Protein AF-A0A7S7AKH4-F1 (afdb_monomer)

Radius of gyration: 38.93 Å; Cα contacts (8 Å, |Δi|>4): 41; chains: 1; bounding box: 82×36×118 Å

Solvent-accessible surface area (backbone atoms only — not comparable to full-atom values): 8265 Å² total; per-residue (Å²): 131,70,67,65,58,52,52,53,50,52,53,52,52,53,53,53,50,49,50,49,51,53,51,52,50,51,51,51,51,52,52,51,51,54,50,50,58,50,49,54,54,49,51,53,49,53,51,53,51,50,52,51,50,50,52,51,51,52,49,51,54,42,53,51,52,28,53,52,32,51,55,50,49,54,53,42,62,62,37,69,79,67,56,92,47,73,63,65,50,51,53,52,51,51,54,39,50,51,41,46,51,52,38,34,72,74,44,57,71,74,55,20,52,53,46,52,52,51,53,50,52,50,52,52,52,51,51,52,52,51,64,70,40,49,67,56,55,53,52,52,51,56,50,51,58,50,52,53,54,61,73,76,105

Foldseek 3Di:
DPPVVVVVVVVVVVVVVVVVVVVVVVVVVVVVVVVVVVVVVVVVVVVVVVVVVVLVVVLVVLVVLLVVLVVVLVVLLVCLVPPPDPVVSVVSLVVSLVSLVVNLVSDDPVVVVVSVVVSVVSVVSSVVSCVVCVVVVVVVVVVVVVVVVVVVD

Nearest PDB structures (foldseek):
  8gjg-assembly1_A  TM=3.680E-01  e=7.198E+00  synthetic construct
  3na7-assembly1_A  TM=3.381E-01  e=8.650E+00  Helicobacter pylori NCTC 11638

Structure (mmCIF, N/CA/C/O backbone):
data_AF-A0A7S7AKH4-F1
#
_entry.id   AF-A0A7S7AKH4-F1
#
loop_
_atom_site.group_PDB
_atom_site.id
_atom_site.type_symbol
_atom_site.label_atom_id
_atom_site.label_alt_id
_atom_site.label_comp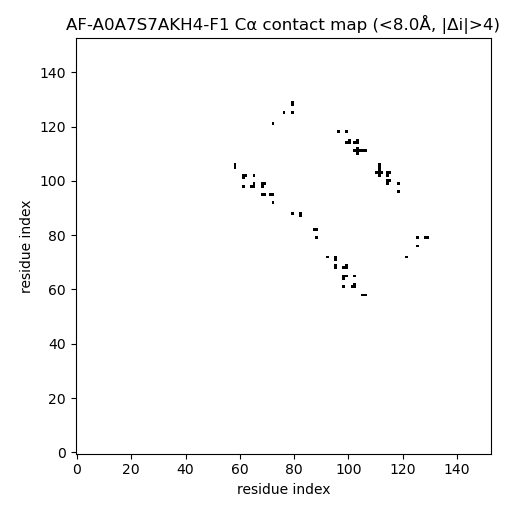_id
_atom_site.label_asym_id
_atom_site.label_entity_id
_atom_site.label_seq_id
_atom_site.pdbx_PDB_ins_code
_atom_site.Cartn_x
_atom_site.Cartn_y
_atom_site.Cartn_z
_atom_site.occupancy
_atom_site.B_iso_or_equiv
_atom_site.auth_seq_id
_atom_site.auth_comp_id
_atom_site.auth_asym_id
_atom_site.auth_atom_id
_atom_site.pdbx_PDB_model_num
ATOM 1 N N . MET A 1 1 ? 49.632 14.170 -77.918 1.00 50.56 1 MET A N 1
ATOM 2 C CA . MET A 1 1 ? 49.047 13.003 -77.216 1.00 50.56 1 MET A CA 1
ATOM 3 C C . MET A 1 1 ? 48.681 13.272 -75.746 1.00 50.56 1 MET A C 1
ATOM 5 O O . MET A 1 1 ? 48.290 12.334 -75.072 1.00 50.56 1 MET A O 1
ATOM 9 N N . ASN A 1 2 ? 48.688 14.525 -75.258 1.00 58.47 2 ASN A N 1
ATOM 10 C CA . ASN A 1 2 ? 48.442 14.825 -73.833 1.00 58.47 2 ASN A CA 1
ATOM 11 C C . ASN A 1 2 ? 46.993 15.234 -73.503 1.00 58.47 2 ASN A C 1
ATOM 13 O O . ASN A 1 2 ? 46.663 15.368 -72.338 1.00 58.47 2 ASN A O 1
ATOM 17 N N . GLY A 1 3 ? 46.117 15.463 -74.489 1.00 57.22 3 GLY A N 1
ATOM 18 C CA . GLY A 1 3 ? 44.727 15.882 -74.227 1.00 57.22 3 GLY A CA 1
ATOM 19 C C . GLY A 1 3 ? 43.790 14.729 -73.847 1.00 57.22 3 GLY A C 1
ATOM 20 O O . GLY A 1 3 ? 42.920 14.885 -72.995 1.00 57.22 3 GLY A O 1
ATOM 21 N N . ILE A 1 4 ? 43.999 13.549 -74.440 1.00 61.25 4 ILE A N 1
ATOM 22 C CA . ILE A 1 4 ? 43.140 12.369 -74.238 1.00 61.25 4 ILE A CA 1
ATOM 23 C C . ILE A 1 4 ? 43.405 11.724 -72.866 1.00 61.25 4 ILE A C 1
ATOM 25 O O . ILE A 1 4 ? 42.465 11.310 -72.190 1.00 61.25 4 ILE A O 1
ATOM 29 N N . SER A 1 5 ? 44.662 11.705 -72.407 1.00 60.97 5 SER A N 1
ATOM 30 C CA . SER A 1 5 ? 45.042 11.184 -71.085 1.00 60.97 5 SER A CA 1
ATOM 31 C C . SER A 1 5 ? 44.472 12.020 -69.937 1.00 60.97 5 SER A C 1
ATOM 33 O O . SER A 1 5 ? 43.974 11.464 -68.961 1.00 60.97 5 SER A O 1
ATOM 35 N N . THR A 1 6 ? 44.485 13.349 -70.067 1.00 64.38 6 THR A N 1
ATOM 36 C CA . THR A 1 6 ? 43.976 14.269 -69.038 1.00 64.38 6 THR A CA 1
ATOM 37 C C . THR A 1 6 ? 42.450 14.252 -68.978 1.00 64.38 6 THR A C 1
ATOM 39 O O . THR A 1 6 ? 41.884 14.297 -67.892 1.00 64.38 6 THR A O 1
ATOM 42 N N . PHE A 1 7 ? 41.769 14.100 -70.121 1.00 65.06 7 PHE A N 1
ATOM 43 C CA . PHE A 1 7 ? 40.313 13.931 -70.173 1.00 65.06 7 PHE A CA 1
ATOM 44 C C . PHE A 1 7 ? 39.856 12.613 -69.524 1.00 65.06 7 PHE A C 1
ATOM 46 O O . PHE A 1 7 ? 38.902 12.605 -68.749 1.00 65.06 7 PHE A O 1
ATOM 53 N N . LEU A 1 8 ? 40.554 11.501 -69.775 1.00 66.00 8 LEU A N 1
ATOM 54 C CA . LEU A 1 8 ? 40.264 10.219 -69.118 1.00 66.00 8 LEU A CA 1
ATOM 55 C C . LEU A 1 8 ? 40.526 10.272 -67.603 1.00 66.00 8 LEU A C 1
ATOM 57 O O . LEU A 1 8 ? 39.703 9.783 -66.829 1.00 66.00 8 LEU A O 1
ATOM 61 N N . GLN A 1 9 ? 41.611 10.923 -67.165 1.00 70.31 9 GLN A N 1
ATOM 62 C CA . GLN A 1 9 ? 41.894 11.119 -65.737 1.00 70.31 9 GLN A CA 1
ATOM 63 C C . GLN A 1 9 ? 40.834 11.987 -65.044 1.00 70.31 9 GLN A C 1
ATOM 65 O O . GLN A 1 9 ? 40.357 11.604 -63.975 1.00 70.31 9 GLN A O 1
ATOM 70 N N . LEU A 1 10 ? 40.403 13.093 -65.664 1.00 71.50 10 LEU A N 1
ATOM 71 C CA . LEU A 1 10 ? 39.380 13.985 -65.103 1.00 71.50 10 LEU A CA 1
ATOM 72 C C . LEU A 1 10 ? 38.033 13.267 -64.914 1.00 71.50 10 LEU A C 1
ATOM 74 O O . LEU A 1 10 ? 37.406 13.382 -63.863 1.00 71.50 10 LEU A O 1
ATOM 78 N N . ASN A 1 11 ? 37.616 12.470 -65.904 1.00 76.25 11 ASN A N 1
ATOM 79 C CA . ASN A 1 11 ? 36.386 11.680 -65.819 1.00 76.25 11 ASN A CA 1
ATOM 80 C C . ASN A 1 11 ? 36.488 10.571 -64.763 1.00 76.25 11 ASN A C 1
ATOM 82 O O . ASN A 1 11 ? 35.540 10.350 -64.014 1.00 76.25 11 ASN A O 1
ATOM 86 N N . SER A 1 12 ? 37.645 9.910 -64.645 1.00 76.44 12 SER A N 1
ATOM 87 C CA . SER A 1 12 ? 37.849 8.878 -63.622 1.00 76.44 12 SER A CA 1
ATOM 88 C C . SER A 1 12 ? 37.804 9.443 -62.196 1.00 76.44 12 SER A C 1
ATOM 90 O O . SER A 1 12 ? 37.175 8.838 -61.333 1.00 76.44 12 SER A O 1
ATOM 92 N N . ALA A 1 13 ? 38.379 10.630 -61.962 1.00 80.06 13 ALA A N 1
ATOM 93 C CA . ALA A 1 13 ? 38.347 11.320 -60.671 1.00 80.06 13 ALA A CA 1
ATOM 94 C C . ALA A 1 13 ? 36.937 11.805 -60.286 1.00 80.06 13 ALA A C 1
ATOM 96 O O . ALA A 1 13 ? 36.553 11.744 -59.120 1.00 80.06 13 ALA A O 1
ATOM 97 N N . LEU A 1 14 ? 36.142 12.259 -61.262 1.00 79.25 14 LEU A N 1
ATOM 98 C CA . LEU A 1 14 ? 34.744 12.637 -61.032 1.00 79.25 14 LEU A CA 1
ATOM 99 C C . LEU A 1 14 ? 33.884 11.426 -60.660 1.00 79.25 14 LEU A C 1
ATOM 101 O O . LEU A 1 14 ? 33.087 11.502 -59.727 1.00 79.25 14 LEU A O 1
ATOM 105 N N . ILE A 1 15 ? 34.069 10.297 -61.348 1.00 80.19 15 ILE A N 1
ATOM 106 C CA . ILE A 1 15 ? 33.340 9.057 -61.059 1.00 80.19 15 ILE A CA 1
ATOM 107 C C . ILE A 1 15 ? 33.720 8.518 -59.676 1.00 80.19 15 ILE A C 1
ATOM 109 O O . ILE A 1 15 ? 32.835 8.162 -58.901 1.00 80.19 15 ILE A O 1
ATOM 113 N N . THR A 1 16 ? 35.008 8.493 -59.322 1.00 81.56 16 THR A N 1
ATOM 114 C CA . THR A 1 16 ? 35.444 8.041 -57.990 1.00 81.56 16 THR A CA 1
ATOM 115 C C . THR A 1 16 ? 34.998 8.992 -56.881 1.00 81.56 16 THR A C 1
ATOM 117 O O . THR A 1 16 ? 34.582 8.522 -55.824 1.00 81.56 16 THR A O 1
ATOM 120 N N . GLY A 1 17 ? 34.995 10.306 -57.122 1.00 79.81 17 GLY A N 1
ATOM 121 C CA . GLY A 1 17 ? 34.454 11.301 -56.192 1.00 79.81 17 GLY A CA 1
ATOM 122 C C . GLY A 1 17 ? 32.949 11.140 -55.958 1.00 79.81 17 GLY A C 1
ATOM 123 O O . GLY A 1 17 ? 32.497 11.157 -54.813 1.00 79.81 17 GLY A O 1
ATOM 124 N N . LEU A 1 18 ? 32.174 10.905 -57.023 1.00 82.62 18 LEU A N 1
ATOM 125 C CA . LEU A 1 18 ? 30.740 10.621 -56.930 1.00 82.62 18 LEU A CA 1
ATOM 126 C C . LEU A 1 18 ? 30.476 9.310 -56.183 1.00 82.62 18 LEU A C 1
ATOM 128 O O . LEU A 1 18 ? 29.656 9.287 -55.269 1.00 82.62 18 LEU A O 1
ATOM 132 N N . LEU A 1 19 ? 31.199 8.235 -56.507 1.00 81.75 19 LEU A N 1
ATOM 133 C CA . LEU A 1 19 ? 31.081 6.955 -55.801 1.00 81.75 19 LEU A CA 1
ATOM 134 C C . LEU A 1 19 ? 31.461 7.074 -54.319 1.00 81.75 19 LEU A C 1
ATOM 136 O O . LEU A 1 19 ? 30.796 6.478 -53.475 1.00 81.75 19 L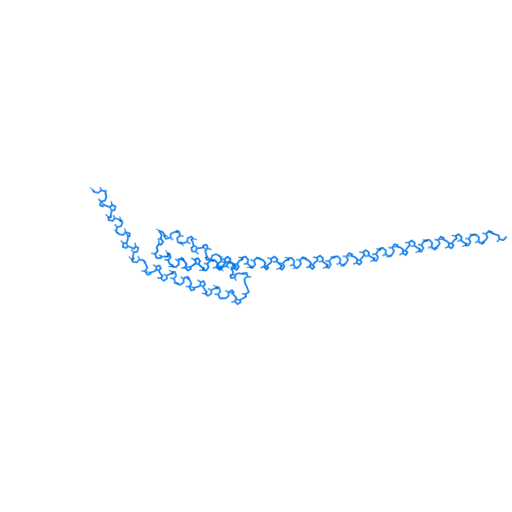EU A O 1
ATOM 140 N N . GLY A 1 20 ? 32.475 7.878 -53.988 1.00 84.31 20 GLY A N 1
ATOM 141 C CA . GLY A 1 20 ? 32.850 8.183 -52.608 1.00 84.31 20 GLY A CA 1
ATOM 142 C C . GLY A 1 20 ? 31.749 8.926 -51.848 1.00 84.31 20 GLY A C 1
ATOM 143 O O . GLY A 1 20 ? 31.425 8.554 -50.721 1.00 84.31 20 GLY A O 1
ATOM 144 N N . LEU A 1 21 ? 31.115 9.920 -52.478 1.00 86.44 21 LEU A N 1
ATOM 145 C CA . LEU A 1 21 ? 29.975 10.652 -51.913 1.00 86.44 21 LEU A CA 1
ATOM 146 C C . LEU A 1 21 ? 28.761 9.747 -51.682 1.00 86.44 21 LEU A C 1
ATOM 148 O O . LEU A 1 21 ? 28.188 9.759 -50.592 1.00 86.44 21 LEU A O 1
ATOM 152 N N . PHE A 1 22 ? 28.387 8.934 -52.673 1.00 87.50 22 PHE A N 1
ATOM 153 C CA . PHE A 1 22 ? 27.272 7.994 -52.535 1.00 87.50 22 PHE A CA 1
ATOM 154 C C . PHE A 1 22 ? 27.567 6.903 -51.502 1.00 87.50 22 PHE A C 1
ATOM 156 O O . PHE A 1 22 ? 26.681 6.552 -50.725 1.00 87.50 22 PHE A O 1
ATOM 163 N N . GLY A 1 23 ? 28.807 6.410 -51.437 1.00 88.06 23 GLY A N 1
ATOM 164 C CA . GLY A 1 23 ? 29.243 5.446 -50.428 1.00 88.06 23 GLY A CA 1
ATOM 165 C C . GLY A 1 23 ? 29.187 6.017 -49.011 1.00 88.06 23 GLY A C 1
ATOM 166 O O . GLY A 1 23 ? 28.648 5.376 -48.108 1.00 88.06 23 GLY A O 1
ATOM 167 N N . ALA A 1 24 ? 29.667 7.248 -48.817 1.00 87.50 24 ALA A N 1
ATOM 168 C CA . ALA A 1 24 ? 29.586 7.939 -47.533 1.00 87.50 24 ALA A CA 1
ATOM 169 C C . ALA A 1 24 ? 28.128 8.189 -47.113 1.00 87.50 24 ALA A C 1
ATOM 171 O O . ALA A 1 24 ? 27.757 7.902 -45.975 1.00 87.50 24 ALA A O 1
ATOM 172 N N . LEU A 1 25 ? 27.279 8.654 -48.036 1.00 88.62 25 LEU A N 1
ATOM 173 C CA . LEU A 1 25 ? 25.862 8.896 -47.768 1.00 88.62 25 LEU A CA 1
ATOM 174 C C . LEU A 1 25 ? 25.121 7.598 -47.416 1.00 88.62 25 LEU A C 1
ATOM 176 O O . LEU A 1 25 ? 24.374 7.563 -46.439 1.00 88.62 25 LEU A O 1
ATOM 180 N N . ALA A 1 26 ? 25.370 6.516 -48.158 1.00 88.94 26 ALA A N 1
ATOM 181 C CA . ALA A 1 26 ? 24.812 5.200 -47.862 1.00 88.94 26 ALA A CA 1
ATOM 182 C C . ALA A 1 26 ? 25.260 4.698 -46.481 1.00 88.94 26 ALA A C 1
ATOM 184 O O . ALA A 1 26 ? 24.435 4.217 -45.705 1.00 88.94 26 ALA A O 1
ATOM 185 N N . GLY A 1 27 ? 26.539 4.876 -46.133 1.00 90.31 27 GLY A N 1
ATOM 186 C CA . GLY A 1 27 ? 27.070 4.527 -44.815 1.00 90.31 27 GLY A CA 1
ATOM 187 C C . GLY A 1 27 ? 26.383 5.283 -43.674 1.00 90.31 27 GLY A C 1
ATOM 188 O O . GLY A 1 27 ? 25.997 4.669 -42.677 1.00 90.31 27 GLY A O 1
ATOM 189 N N . VAL A 1 28 ? 26.158 6.592 -43.831 1.00 91.62 28 VAL A N 1
ATOM 190 C CA . VAL A 1 28 ? 25.443 7.415 -42.840 1.00 91.62 28 VAL A CA 1
ATOM 191 C C . VAL A 1 28 ? 23.980 6.988 -42.714 1.00 91.62 28 VAL A C 1
ATOM 193 O O . VAL A 1 28 ? 23.491 6.842 -41.596 1.00 91.62 28 VAL A O 1
ATOM 196 N N . ILE A 1 29 ? 23.288 6.730 -43.830 1.00 90.12 29 ILE A N 1
ATOM 197 C CA . ILE A 1 29 ? 21.888 6.274 -43.820 1.00 90.12 29 ILE A CA 1
ATOM 198 C C . ILE A 1 29 ? 21.761 4.934 -43.091 1.00 90.12 29 ILE A C 1
ATOM 200 O O . ILE A 1 29 ? 20.911 4.794 -42.213 1.00 90.12 29 ILE A O 1
ATOM 204 N N . ILE A 1 30 ? 22.626 3.969 -43.412 1.00 90.69 30 ILE A N 1
ATOM 205 C CA . ILE A 1 30 ? 22.638 2.652 -42.765 1.00 90.69 30 ILE A CA 1
ATOM 206 C C . ILE A 1 30 ? 22.904 2.813 -41.266 1.00 90.69 30 ILE A C 1
ATOM 208 O O . ILE A 1 30 ? 22.145 2.301 -40.444 1.00 90.69 30 ILE A O 1
ATOM 212 N N . THR A 1 31 ? 23.937 3.569 -40.898 1.00 90.94 31 THR A N 1
ATOM 213 C CA . THR A 1 31 ? 24.317 3.766 -39.492 1.00 90.94 31 THR A CA 1
ATOM 214 C C . THR A 1 31 ? 23.200 4.444 -38.698 1.00 90.94 31 THR A C 1
ATOM 216 O O . THR A 1 31 ? 22.841 3.975 -37.620 1.00 90.94 31 THR A O 1
ATOM 219 N N . ASN A 1 32 ? 22.576 5.488 -39.249 1.00 90.19 32 ASN A N 1
ATOM 220 C CA . ASN A 1 32 ? 21.453 6.174 -38.610 1.00 90.19 32 ASN A CA 1
ATOM 221 C C . ASN A 1 32 ? 20.223 5.271 -38.478 1.00 90.19 32 ASN A C 1
ATOM 223 O O . ASN A 1 32 ? 19.575 5.281 -37.433 1.00 90.19 32 ASN A O 1
ATOM 227 N N . TYR A 1 33 ? 19.927 4.453 -39.491 1.00 90.81 33 TYR A N 1
ATOM 228 C CA . TYR A 1 33 ? 18.826 3.494 -39.436 1.00 90.81 33 TYR A CA 1
ATOM 229 C C . TYR A 1 33 ? 19.019 2.469 -38.309 1.00 90.81 33 TYR A C 1
ATOM 231 O O . TYR A 1 33 ? 18.108 2.246 -37.506 1.00 90.81 33 TYR A O 1
ATOM 239 N N . TYR A 1 34 ? 20.212 1.875 -38.200 1.00 89.56 34 TYR A N 1
ATOM 240 C CA . TYR A 1 34 ? 20.511 0.921 -37.130 1.00 89.56 34 TYR A CA 1
ATOM 241 C C . TYR A 1 34 ? 20.540 1.585 -35.750 1.00 89.56 34 TYR A C 1
ATOM 243 O O . TYR A 1 34 ? 19.987 1.020 -34.806 1.00 89.56 34 TYR A O 1
ATOM 251 N N . ASN A 1 35 ? 21.103 2.791 -35.632 1.00 87.12 35 ASN A N 1
ATOM 252 C CA . ASN A 1 35 ? 21.119 3.544 -34.377 1.00 87.12 35 ASN A CA 1
ATOM 253 C C . ASN A 1 35 ? 19.706 3.897 -33.904 1.00 87.12 35 ASN A C 1
ATOM 255 O O . ASN A 1 35 ? 19.387 3.660 -32.741 1.00 87.12 35 ASN A O 1
ATOM 259 N N . SER A 1 36 ? 18.839 4.382 -34.799 1.00 84.69 36 SER A N 1
ATOM 260 C CA . SER A 1 36 ? 17.438 4.681 -34.477 1.00 84.69 36 SER A CA 1
ATOM 261 C C . SER A 1 36 ? 16.708 3.426 -34.003 1.00 84.69 36 SER A C 1
ATOM 263 O O . SER A 1 36 ? 16.137 3.407 -32.916 1.00 84.69 36 SER A O 1
ATOM 265 N N . LYS A 1 37 ? 16.814 2.328 -34.763 1.00 85.19 37 LYS A N 1
ATOM 266 C CA . LYS A 1 37 ? 16.159 1.057 -34.428 1.00 85.19 37 LYS A CA 1
ATOM 267 C C . LYS A 1 37 ? 16.622 0.487 -33.085 1.00 85.19 37 LYS A C 1
ATOM 269 O O . LYS A 1 37 ? 15.833 -0.134 -32.374 1.00 85.19 37 LYS A O 1
ATOM 274 N N . ASN A 1 38 ? 17.901 0.648 -32.747 1.00 83.62 38 ASN A N 1
ATOM 275 C CA . ASN A 1 38 ? 18.438 0.166 -31.477 1.00 83.62 38 ASN A CA 1
ATOM 276 C C . ASN A 1 38 ? 18.060 1.090 -30.309 1.00 83.62 38 ASN A C 1
ATOM 278 O O . ASN A 1 38 ? 17.789 0.607 -29.210 1.00 83.62 38 ASN A O 1
ATOM 282 N N . SER A 1 39 ? 17.983 2.400 -30.560 1.00 83.81 39 SER A N 1
ATOM 283 C CA . SER A 1 39 ? 17.518 3.392 -29.590 1.00 83.81 39 SER A CA 1
ATOM 284 C C . SER A 1 39 ? 16.070 3.133 -29.176 1.00 83.81 39 SER A C 1
ATOM 286 O O . SER A 1 39 ? 15.784 3.078 -27.984 1.00 83.81 39 SER A O 1
ATOM 288 N N . ASP A 1 40 ? 15.175 2.864 -30.130 1.00 84.56 40 ASP A N 1
ATOM 289 C CA . ASP A 1 40 ? 13.758 2.597 -29.838 1.00 84.56 40 ASP A CA 1
ATOM 290 C C . ASP A 1 40 ? 13.567 1.341 -28.980 1.00 84.56 40 ASP A C 1
ATOM 292 O O . ASP A 1 40 ? 12.761 1.316 -28.048 1.00 84.56 40 ASP A O 1
ATOM 296 N N . LYS A 1 41 ? 14.344 0.286 -29.254 1.00 82.38 41 LYS A N 1
ATOM 297 C CA . LYS A 1 41 ? 14.339 -0.932 -28.431 1.00 82.38 41 LYS A CA 1
ATOM 298 C C . LYS A 1 41 ? 14.792 -0.654 -27.003 1.00 82.38 41 LYS A C 1
ATOM 300 O O . LYS A 1 41 ? 14.182 -1.167 -26.069 1.00 82.38 41 LYS A O 1
ATOM 305 N N . LYS A 1 42 ? 15.845 0.150 -26.840 1.00 85.62 42 LYS A N 1
ATOM 306 C CA . LYS A 1 42 ? 16.377 0.506 -25.524 1.00 85.62 42 LYS A CA 1
ATOM 307 C C . LYS A 1 42 ? 15.390 1.363 -24.733 1.00 85.62 42 LYS A C 1
ATOM 309 O O . LYS A 1 42 ? 15.141 1.068 -23.574 1.00 85.62 42 LYS A O 1
ATOM 314 N N . ILE A 1 43 ? 14.763 2.348 -25.376 1.00 85.12 43 ILE A N 1
ATOM 315 C CA . ILE A 1 43 ? 13.735 3.192 -24.751 1.00 85.12 43 ILE A CA 1
ATOM 316 C C . ILE A 1 43 ? 12.550 2.343 -24.286 1.00 85.12 43 ILE A C 1
ATOM 318 O O . ILE A 1 43 ? 12.106 2.490 -23.152 1.00 85.12 43 ILE A O 1
ATOM 322 N N . ASN A 1 44 ? 12.057 1.428 -25.125 1.00 85.81 44 ASN A N 1
ATOM 323 C CA . ASN A 1 44 ? 10.954 0.548 -24.737 1.00 85.81 44 ASN A CA 1
ATOM 324 C C . ASN A 1 44 ? 11.320 -0.359 -23.557 1.00 85.81 44 ASN A C 1
ATOM 326 O O . ASN A 1 44 ? 10.508 -0.533 -22.653 1.00 85.81 44 ASN A O 1
ATOM 330 N N . PHE A 1 45 ? 12.539 -0.900 -23.539 1.00 88.88 45 PHE A N 1
ATOM 331 C CA . PHE A 1 45 ? 13.030 -1.677 -22.405 1.00 88.88 45 PHE A CA 1
ATOM 332 C C . PHE A 1 45 ? 13.095 -0.833 -21.122 1.00 88.88 45 PHE A C 1
ATOM 334 O O . PHE A 1 45 ? 12.516 -1.224 -20.112 1.00 88.88 45 PHE A O 1
ATOM 341 N N . ASP A 1 46 ? 13.699 0.358 -21.182 1.00 88.38 46 ASP A N 1
ATOM 342 C CA . ASP A 1 46 ? 13.810 1.268 -20.036 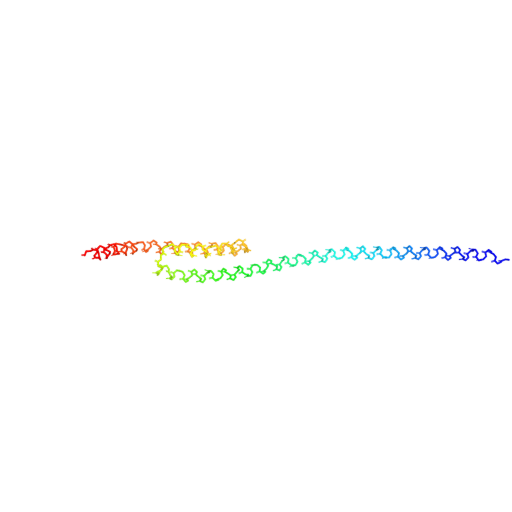1.00 88.38 46 ASP A CA 1
ATOM 343 C C . ASP A 1 46 ? 12.428 1.710 -19.517 1.00 88.38 46 ASP A C 1
ATOM 345 O O . ASP A 1 46 ? 12.228 1.853 -18.310 1.00 88.38 46 ASP A O 1
ATOM 349 N N . LEU A 1 47 ? 11.450 1.913 -20.408 1.00 85.00 47 LEU A N 1
ATOM 350 C CA . LEU A 1 47 ? 10.065 2.218 -20.031 1.00 85.00 47 LEU A CA 1
ATOM 351 C C . LEU A 1 47 ? 9.398 1.040 -19.311 1.00 85.00 47 LEU A C 1
ATOM 353 O O . LEU A 1 47 ? 8.721 1.249 -18.304 1.00 85.00 47 LEU A O 1
ATOM 357 N N . MET A 1 48 ? 9.597 -0.187 -19.799 1.00 86.56 48 MET A N 1
ATOM 358 C CA . MET A 1 48 ? 9.059 -1.392 -19.163 1.00 86.56 48 MET A CA 1
ATOM 359 C C . MET A 1 48 ? 9.683 -1.645 -17.788 1.00 86.56 48 MET A C 1
ATOM 361 O O . MET A 1 48 ? 8.964 -1.993 -16.849 1.00 86.56 48 MET A O 1
ATOM 365 N N . ASP A 1 49 ? 10.994 -1.450 -17.651 1.00 88.12 49 ASP A N 1
ATOM 366 C CA . ASP A 1 49 ? 11.688 -1.611 -16.373 1.00 88.12 49 ASP A CA 1
ATOM 367 C C . ASP A 1 49 ? 11.266 -0.537 -15.368 1.00 88.12 49 ASP A C 1
ATOM 369 O O . ASP A 1 49 ? 10.951 -0.870 -14.226 1.00 88.12 49 ASP A O 1
ATOM 373 N N . LYS A 1 50 ? 11.124 0.725 -15.794 1.00 87.31 50 LYS A N 1
ATOM 374 C CA . LYS A 1 50 ? 10.593 1.792 -14.930 1.00 87.31 50 LYS A CA 1
ATOM 375 C C . LYS A 1 50 ? 9.155 1.540 -14.487 1.00 87.31 50 LYS A C 1
ATOM 377 O O . LYS A 1 50 ? 8.822 1.817 -13.336 1.00 87.31 50 LYS A O 1
ATOM 382 N N . ASP A 1 51 ? 8.290 1.028 -15.363 1.00 79.62 51 ASP A N 1
ATOM 383 C CA . ASP A 1 51 ? 6.913 0.683 -14.984 1.00 79.62 51 ASP A CA 1
ATOM 384 C C . ASP A 1 51 ? 6.886 -0.465 -13.963 1.00 79.62 51 ASP A C 1
ATOM 386 O O . ASP A 1 51 ? 6.144 -0.421 -12.977 1.00 79.62 51 ASP A O 1
ATOM 390 N N . ARG A 1 52 ? 7.754 -1.468 -14.143 1.00 82.56 52 ARG A N 1
ATOM 391 C CA . ARG A 1 52 ? 7.922 -2.566 -13.184 1.00 82.56 52 ARG A CA 1
ATOM 392 C C . ARG A 1 52 ? 8.435 -2.066 -11.837 1.00 82.56 52 ARG A C 1
ATOM 394 O O . ARG A 1 52 ? 7.870 -2.430 -10.808 1.00 82.56 52 ARG A O 1
ATOM 401 N N . GLU A 1 53 ? 9.465 -1.228 -11.840 1.00 86.19 53 GLU A N 1
ATOM 402 C CA . GLU A 1 53 ? 10.039 -0.633 -10.633 1.00 86.19 53 GLU A CA 1
ATOM 403 C C . GLU A 1 53 ? 9.002 0.218 -9.893 1.00 86.19 53 GLU A C 1
ATOM 405 O O . GLU A 1 53 ? 8.819 0.072 -8.685 1.00 86.19 53 GLU A O 1
ATOM 410 N N . ARG A 1 54 ? 8.234 1.039 -10.620 1.00 77.19 54 ARG A N 1
ATOM 411 C CA . ARG A 1 54 ? 7.143 1.832 -10.047 1.00 77.19 54 ARG A CA 1
ATOM 412 C C . ARG A 1 54 ? 6.088 0.949 -9.391 1.00 77.19 54 ARG A C 1
ATOM 414 O O . ARG A 1 54 ? 5.695 1.226 -8.263 1.00 77.19 54 ARG A O 1
ATOM 421 N N . LYS A 1 55 ? 5.647 -0.119 -10.062 1.00 78.19 55 LYS A N 1
ATOM 422 C CA . LYS A 1 55 ? 4.682 -1.082 -9.505 1.00 78.19 55 LYS A CA 1
ATOM 423 C C . LYS A 1 55 ? 5.230 -1.797 -8.274 1.00 78.19 55 LYS A C 1
ATOM 425 O O . LYS A 1 55 ? 4.488 -1.998 -7.318 1.00 78.19 55 LYS A O 1
ATOM 430 N N . PHE A 1 56 ? 6.510 -2.161 -8.277 1.00 80.94 56 PHE A N 1
ATOM 431 C CA . PHE A 1 56 ? 7.168 -2.776 -7.127 1.00 80.94 56 PHE A CA 1
ATOM 432 C C . PHE A 1 56 ? 7.235 -1.820 -5.930 1.00 80.94 56 PHE A C 1
ATOM 434 O O . PHE A 1 56 ? 6.867 -2.202 -4.820 1.00 80.94 56 PHE A O 1
ATOM 441 N N . ASN A 1 57 ? 7.626 -0.566 -6.159 1.00 80.69 57 ASN A N 1
ATOM 442 C CA . ASN A 1 57 ? 7.670 0.459 -5.117 1.00 80.69 57 ASN A CA 1
ATOM 443 C C . ASN A 1 57 ? 6.273 0.761 -4.562 1.00 80.69 57 ASN A C 1
ATOM 445 O O . ASN A 1 57 ? 6.104 0.806 -3.347 1.00 80.69 57 ASN A O 1
ATOM 449 N N . LEU A 1 58 ? 5.266 0.867 -5.434 1.00 75.81 58 LEU A N 1
ATOM 450 C CA . LEU A 1 58 ? 3.875 1.072 -5.032 1.00 75.81 58 LEU A CA 1
ATOM 451 C C . LEU A 1 58 ? 3.358 -0.100 -4.188 1.00 75.81 58 LEU A C 1
ATOM 453 O O . LEU A 1 58 ? 2.726 0.099 -3.158 1.00 75.81 58 LEU A O 1
ATOM 457 N N . ARG A 1 59 ? 3.663 -1.338 -4.602 1.00 76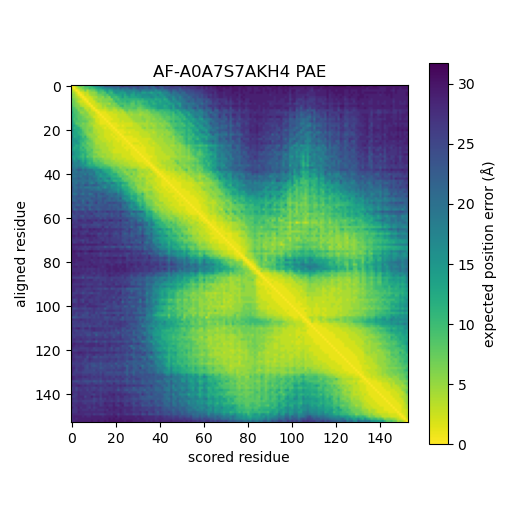.94 59 ARG A N 1
ATOM 458 C CA . ARG A 1 59 ? 3.368 -2.538 -3.813 1.00 76.94 59 ARG A CA 1
ATOM 459 C C . ARG A 1 59 ? 4.014 -2.425 -2.437 1.00 76.94 59 ARG A C 1
ATOM 461 O O . ARG A 1 59 ? 3.318 -2.592 -1.448 1.00 76.94 59 ARG A O 1
ATOM 468 N N . LYS A 1 60 ? 5.312 -2.117 -2.364 1.00 80.12 60 LYS A N 1
ATOM 469 C CA . LYS A 1 60 ? 6.054 -2.003 -1.098 1.00 80.12 60 LYS A CA 1
ATOM 470 C C . LYS A 1 60 ? 5.431 -0.981 -0.144 1.00 80.12 60 LYS A C 1
ATOM 472 O O . LYS A 1 60 ? 5.258 -1.299 1.026 1.00 80.12 60 LYS A O 1
ATOM 477 N N . GLU A 1 61 ? 5.099 0.208 -0.637 1.00 79.44 61 GLU A N 1
ATOM 478 C CA . GLU A 1 61 ? 4.440 1.260 0.147 1.00 79.44 61 GLU A CA 1
ATOM 479 C C . GLU A 1 61 ? 3.102 0.766 0.714 1.00 79.44 61 GLU A C 1
ATOM 481 O O . GLU A 1 61 ? 2.868 0.841 1.915 1.00 79.44 61 GLU A O 1
ATOM 486 N N . ILE A 1 62 ? 2.281 0.135 -0.125 1.00 78.62 62 ILE A N 1
ATOM 487 C CA . ILE A 1 62 ? 0.959 -0.370 0.268 1.00 78.62 62 ILE A CA 1
ATOM 488 C C . ILE A 1 62 ? 1.056 -1.569 1.219 1.00 78.62 62 ILE A C 1
ATOM 490 O O . ILE A 1 62 ? 0.234 -1.697 2.123 1.00 78.62 62 ILE A O 1
ATOM 494 N N . TYR A 1 63 ? 2.053 -2.443 1.052 1.00 77.69 63 TYR A N 1
ATOM 495 C CA . TYR A 1 63 ? 2.316 -3.537 1.991 1.00 77.69 63 TYR A CA 1
ATOM 496 C C . TYR A 1 63 ? 2.677 -3.000 3.378 1.00 77.69 63 TYR A C 1
ATOM 498 O O . TYR A 1 63 ? 2.154 -3.508 4.364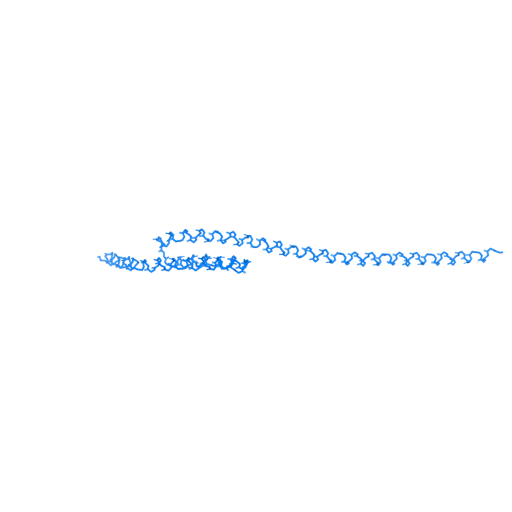 1.00 77.69 63 TYR A O 1
ATOM 506 N N . LEU A 1 64 ? 3.540 -1.981 3.456 1.00 75.06 64 LEU A N 1
ATOM 507 C CA . LEU A 1 64 ? 3.918 -1.358 4.727 1.00 75.06 64 LEU A CA 1
ATOM 508 C C . LEU A 1 64 ? 2.720 -0.661 5.382 1.00 75.06 64 LEU A C 1
ATOM 510 O O . LEU A 1 64 ? 2.427 -0.950 6.537 1.00 75.06 64 LEU A O 1
ATOM 514 N N . GLU A 1 65 ? 1.958 0.140 4.627 1.00 78.75 65 GLU A N 1
ATOM 515 C CA . GLU A 1 65 ? 0.726 0.766 5.134 1.00 78.75 65 GLU A CA 1
ATOM 516 C C . GLU A 1 65 ? -0.280 -0.267 5.659 1.00 78.75 65 GLU A C 1
ATOM 518 O O . GLU A 1 65 ? -0.973 -0.034 6.650 1.00 78.75 65 GLU A O 1
ATOM 523 N N . ALA A 1 66 ? -0.396 -1.417 4.996 1.00 75.12 66 ALA A N 1
ATOM 524 C CA . ALA A 1 66 ? -1.312 -2.464 5.415 1.00 75.12 66 ALA A CA 1
ATOM 525 C C . ALA A 1 66 ? -0.840 -3.191 6.680 1.00 75.12 66 ALA A C 1
ATOM 527 O O . ALA A 1 66 ? -1.679 -3.560 7.496 1.00 75.12 66 ALA A O 1
ATOM 528 N N . VAL A 1 67 ? 0.471 -3.374 6.867 1.00 75.12 67 VAL A N 1
ATOM 529 C CA . VAL A 1 67 ? 1.026 -3.893 8.128 1.00 75.12 67 VAL A CA 1
ATOM 530 C C . VAL A 1 67 ? 0.710 -2.936 9.273 1.00 75.12 67 VAL A C 1
ATOM 532 O O . VAL A 1 67 ? 0.171 -3.383 10.284 1.00 75.12 67 VAL A O 1
ATOM 535 N N . ASP A 1 68 ? 0.943 -1.636 9.085 1.00 77.88 68 ASP A N 1
ATOM 536 C CA . ASP A 1 68 ? 0.586 -0.619 10.082 1.00 77.88 68 ASP A CA 1
ATOM 537 C C . ASP A 1 68 ? -0.919 -0.658 10.388 1.00 77.88 68 ASP A C 1
ATOM 539 O O . ASP A 1 68 ? -1.325 -0.629 11.545 1.00 77.88 68 ASP A O 1
ATOM 543 N N . SER A 1 69 ? -1.754 -0.859 9.363 1.00 77.81 69 SER A N 1
ATOM 544 C CA . SER A 1 69 ? -3.208 -0.979 9.536 1.00 77.81 69 SER A CA 1
ATOM 545 C C . SER A 1 69 ? -3.623 -2.198 10.360 1.00 77.81 69 SER A C 1
ATOM 547 O O . SER A 1 69 ? -4.617 -2.140 11.077 1.00 77.81 69 SER A O 1
ATOM 549 N N . ILE A 1 70 ? -2.908 -3.322 10.243 1.00 79.88 70 ILE A N 1
ATOM 550 C CA . ILE A 1 70 ? -3.182 -4.529 11.038 1.00 79.88 70 ILE A CA 1
ATOM 551 C C . ILE A 1 70 ? -2.840 -4.273 12.507 1.00 79.88 70 ILE A C 1
ATOM 553 O O . ILE A 1 70 ? -3.640 -4.602 13.379 1.00 79.88 70 ILE A O 1
ATOM 557 N N . VAL A 1 71 ? -1.693 -3.643 12.773 1.00 78.62 71 VAL A N 1
ATOM 558 C CA . VAL A 1 71 ? -1.289 -3.243 14.131 1.00 78.62 71 VAL A CA 1
ATOM 559 C C . VAL A 1 71 ? -2.302 -2.258 14.724 1.00 78.62 71 VAL A C 1
ATOM 561 O O . VAL A 1 71 ? -2.732 -2.412 15.866 1.00 78.62 71 VAL A O 1
ATOM 564 N N . ASP A 1 72 ? -2.760 -1.299 13.922 1.00 79.12 72 ASP A N 1
ATOM 565 C CA . ASP A 1 72 ? -3.816 -0.359 14.290 1.00 79.12 72 ASP A CA 1
ATOM 566 C C . ASP A 1 72 ? -5.149 -1.067 14.575 1.00 79.12 72 ASP A C 1
ATOM 568 O O . ASP A 1 72 ? -5.862 -0.678 15.497 1.00 79.12 72 ASP A O 1
ATOM 572 N N . PHE A 1 73 ? -5.494 -2.123 13.829 1.00 77.81 73 PHE A N 1
ATOM 573 C CA . PHE A 1 73 ? -6.671 -2.957 14.098 1.00 77.81 73 PHE A CA 1
ATOM 574 C C . PHE A 1 73 ? -6.559 -3.701 15.435 1.00 77.81 73 PHE A C 1
ATOM 576 O O . PHE A 1 73 ? -7.542 -3.788 16.169 1.00 77.81 73 PHE A O 1
ATOM 583 N N . GLU A 1 74 ? -5.384 -4.225 15.782 1.00 73.06 74 GLU A N 1
ATOM 584 C CA . GLU A 1 74 ? -5.157 -4.865 17.083 1.00 73.06 74 GLU A CA 1
ATOM 585 C C . GLU A 1 74 ? -5.282 -3.858 18.231 1.00 73.06 74 GLU A C 1
ATOM 587 O O . GLU A 1 74 ? -5.991 -4.111 19.210 1.00 73.06 74 GLU A O 1
ATOM 592 N N . ALA A 1 75 ? -4.668 -2.681 18.082 1.00 73.06 75 ALA A N 1
ATOM 593 C CA . ALA A 1 75 ? -4.817 -1.581 19.031 1.00 73.06 75 ALA A CA 1
ATOM 594 C C . ALA A 1 75 ? -6.284 -1.141 19.150 1.00 73.06 75 ALA A C 1
ATOM 596 O O . ALA A 1 75 ? -6.784 -0.906 20.251 1.00 73.06 75 ALA A O 1
ATOM 597 N N . MET A 1 76 ? -6.999 -1.101 18.025 1.00 72.00 76 MET A N 1
ATOM 598 C CA . MET A 1 76 ? -8.415 -0.774 17.959 1.00 72.00 76 MET A CA 1
ATOM 599 C C . MET A 1 76 ? -9.272 -1.794 18.687 1.00 72.00 76 MET A C 1
ATOM 601 O O . MET A 1 76 ? -10.160 -1.379 19.410 1.00 72.00 76 MET A O 1
ATOM 605 N N . LEU A 1 77 ? -9.021 -3.099 18.565 1.00 69.94 77 LEU A N 1
ATOM 606 C CA . LEU A 1 77 ? -9.758 -4.109 19.331 1.00 69.94 77 LEU A CA 1
ATOM 607 C C . LEU A 1 77 ? -9.615 -3.895 20.844 1.00 69.94 77 LEU A C 1
ATOM 609 O O . LEU A 1 77 ? -10.596 -4.034 21.576 1.00 69.94 77 LEU A O 1
ATOM 613 N N . GLY A 1 78 ? -8.428 -3.483 21.298 1.00 65.94 78 GLY A N 1
ATOM 614 C CA . GLY A 1 78 ? -8.216 -3.022 22.672 1.00 65.94 78 GLY A CA 1
ATOM 615 C C . GLY A 1 78 ? -8.983 -1.732 22.984 1.00 65.94 78 GLY A C 1
ATOM 616 O O . GLY A 1 78 ? -9.592 -1.615 24.045 1.00 65.94 78 GLY A O 1
ATOM 617 N N . ALA A 1 79 ? -9.018 -0.791 22.040 1.00 65.88 79 ALA A N 1
ATOM 618 C C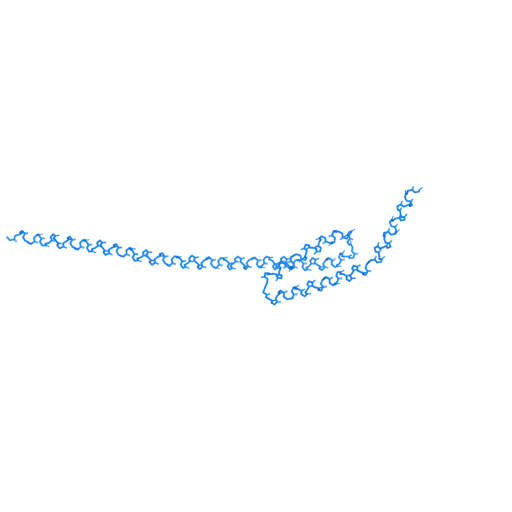A . ALA A 1 79 ? -9.686 0.496 22.188 1.00 65.88 79 ALA A CA 1
ATOM 619 C C . ALA A 1 79 ? -11.214 0.452 22.009 1.00 65.88 79 ALA A C 1
ATOM 621 O O . ALA A 1 79 ? -11.876 1.336 22.533 1.00 65.88 79 ALA A O 1
ATOM 622 N N . VAL A 1 80 ? -11.826 -0.564 21.377 1.00 64.50 80 VAL A N 1
ATOM 623 C CA . VAL A 1 80 ? -13.299 -0.769 21.384 1.00 64.50 80 VAL A CA 1
ATOM 624 C C . VAL A 1 80 ? -13.789 -0.821 22.837 1.00 64.50 80 VAL A C 1
ATOM 626 O O . VAL A 1 80 ? -14.886 -0.369 23.179 1.00 64.50 80 VAL A O 1
ATOM 629 N N . ALA A 1 81 ? -12.952 -1.360 23.730 1.00 60.78 81 ALA A N 1
ATOM 630 C CA . ALA A 1 81 ? -13.242 -1.403 25.150 1.00 60.78 81 ALA A CA 1
ATOM 631 C C . ALA A 1 81 ? -13.282 -0.009 25.808 1.00 60.78 81 ALA A C 1
ATOM 633 O O . ALA A 1 81 ? -13.930 0.129 26.843 1.00 60.78 81 ALA A O 1
ATOM 634 N N . THR A 1 82 ? -12.672 1.015 25.213 1.00 61.75 82 THR A N 1
ATOM 635 C CA . THR A 1 82 ? -12.480 2.349 25.809 1.00 61.75 82 THR A CA 1
ATOM 636 C C . THR A 1 82 ? -12.818 3.510 24.866 1.00 61.75 82 THR A C 1
ATOM 638 O O . THR A 1 82 ? -12.460 4.647 25.163 1.00 61.75 82 THR A O 1
ATOM 641 N N . ALA A 1 83 ? -13.444 3.251 23.713 1.00 62.53 83 ALA A N 1
ATOM 642 C CA . ALA A 1 83 ? -13.680 4.267 22.695 1.00 62.53 83 ALA A CA 1
ATOM 643 C C . ALA A 1 83 ? -14.636 5.344 23.242 1.00 62.53 83 ALA A C 1
ATOM 645 O O . ALA A 1 83 ? -15.711 4.991 23.731 1.00 62.53 83 ALA A O 1
ATOM 646 N N . PRO A 1 84 ? -14.271 6.637 23.163 1.00 59.03 84 PRO A N 1
ATOM 647 C CA . PRO A 1 84 ? -15.064 7.725 23.736 1.00 59.03 84 PRO A CA 1
ATOM 648 C C . PRO A 1 84 ? -16.385 7.962 22.988 1.00 59.03 84 PRO A C 1
ATOM 650 O O . PRO A 1 84 ? -17.328 8.483 23.577 1.00 59.03 84 PRO A O 1
ATOM 653 N N . SER A 1 85 ? -16.481 7.569 21.710 1.00 68.25 85 SER A N 1
ATOM 654 C CA . SER A 1 85 ? -17.730 7.592 20.943 1.00 68.25 85 SER A CA 1
ATOM 655 C C . SER A 1 85 ? -17.766 6.524 19.842 1.00 68.25 85 SER A C 1
ATOM 657 O O . SER A 1 85 ? -16.730 6.077 19.340 1.00 68.25 85 SER A O 1
ATOM 659 N N . LEU A 1 86 ? -18.978 6.124 19.442 1.00 68.56 86 LEU A N 1
ATOM 660 C CA . LEU A 1 86 ? -19.202 5.164 18.355 1.00 68.56 86 LEU A CA 1
ATOM 661 C C . LEU A 1 86 ? -18.846 5.749 16.971 1.00 68.56 86 LEU A C 1
ATOM 663 O O . LEU A 1 86 ? -18.477 5.006 16.063 1.00 68.56 86 LEU A O 1
ATOM 667 N N . ASP A 1 87 ? -18.940 7.070 16.810 1.00 71.38 87 ASP A N 1
ATOM 668 C CA . ASP A 1 87 ? -18.682 7.756 15.538 1.00 71.38 87 ASP A CA 1
ATOM 669 C C . ASP A 1 87 ? -17.185 7.829 15.221 1.00 71.38 87 ASP A C 1
ATOM 671 O O . ASP A 1 87 ? -16.771 7.434 14.129 1.00 71.38 87 ASP A O 1
ATOM 675 N N . GLU A 1 88 ? -16.353 8.223 16.192 1.00 70.38 88 GLU A N 1
ATOM 676 C CA . GLU A 1 88 ? -14.889 8.197 16.038 1.00 70.38 88 GLU A CA 1
ATOM 677 C C . GLU A 1 88 ? -14.383 6.776 15.772 1.00 70.38 88 GLU A C 1
ATOM 679 O O . GLU A 1 88 ? -13.505 6.550 14.935 1.00 70.38 88 GLU A O 1
ATOM 684 N N . PHE A 1 89 ? -14.997 5.796 16.436 1.00 73.25 89 PHE A N 1
ATOM 685 C CA . PHE A 1 89 ? -14.720 4.387 16.213 1.00 73.25 89 PHE A CA 1
ATOM 686 C C . PHE A 1 89 ? -15.042 3.945 14.775 1.00 73.25 89 PHE A C 1
ATOM 688 O O . PHE A 1 89 ? -14.234 3.267 14.134 1.00 73.25 89 PHE A O 1
ATOM 695 N N . ASN A 1 90 ? -16.200 4.346 14.245 1.00 76.12 90 ASN A N 1
ATOM 696 C CA . ASN A 1 90 ? -16.620 4.020 12.882 1.00 76.12 90 ASN A CA 1
ATOM 697 C C . ASN A 1 90 ? -15.719 4.662 11.819 1.00 76.12 90 ASN A C 1
ATOM 699 O O . ASN A 1 90 ? -15.399 4.018 10.813 1.00 76.12 90 ASN A O 1
ATOM 703 N N . ASP A 1 91 ? -15.29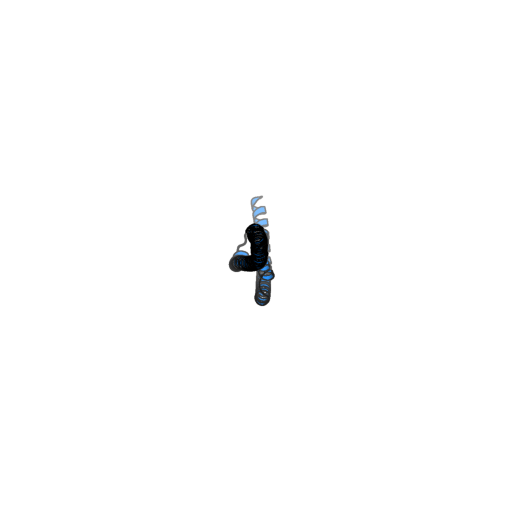9 5.909 12.028 1.00 80.12 91 ASP A N 1
ATOM 704 C CA . ASP A 1 91 ? -14.397 6.607 11.112 1.00 80.12 91 ASP A CA 1
ATOM 705 C C . ASP A 1 91 ? -13.012 5.951 11.074 1.00 80.12 91 ASP A C 1
ATOM 707 O O . ASP A 1 91 ? -12.499 5.667 9.984 1.00 80.12 91 ASP A O 1
ATOM 711 N N . PHE A 1 92 ? -12.456 5.612 12.240 1.00 77.56 92 PHE A N 1
ATOM 712 C CA . PHE A 1 92 ? -11.197 4.877 12.336 1.00 77.56 92 PHE A CA 1
ATOM 713 C C . PHE A 1 92 ? -11.299 3.491 11.677 1.00 77.56 92 PHE A C 1
ATOM 715 O O . PHE A 1 92 ? -10.483 3.141 10.821 1.00 77.56 92 PHE A O 1
ATOM 722 N N . HIS A 1 93 ? -12.356 2.727 11.983 1.00 79.31 93 HIS A N 1
ATOM 723 C CA . HIS A 1 93 ? -12.626 1.425 11.363 1.00 79.31 93 HIS A CA 1
ATOM 724 C C . HIS A 1 93 ? -12.653 1.502 9.830 1.00 79.31 93 HIS A C 1
ATOM 726 O O . HIS A 1 93 ? -12.094 0.647 9.129 1.00 79.31 93 HIS A O 1
ATOM 732 N N . ARG A 1 94 ? -13.313 2.536 9.291 1.00 82.88 94 ARG A N 1
ATOM 733 C CA . ARG A 1 94 ? -13.430 2.766 7.848 1.00 82.88 94 ARG A CA 1
ATOM 734 C C . ARG A 1 94 ? -12.066 3.032 7.219 1.00 82.88 94 ARG A C 1
ATOM 736 O O . ARG A 1 94 ? -11.793 2.507 6.137 1.00 82.88 94 ARG A O 1
ATOM 743 N N . GLU A 1 95 ? -11.222 3.829 7.868 1.00 83.12 95 GLU A N 1
ATOM 744 C CA . GLU A 1 95 ? -9.885 4.144 7.366 1.00 83.12 95 GLU A CA 1
ATOM 745 C C . GLU A 1 95 ? -8.999 2.896 7.292 1.00 83.12 95 GLU A C 1
ATOM 747 O O . GLU A 1 95 ? -8.436 2.605 6.231 1.00 83.12 95 GLU A O 1
ATOM 752 N N . GLN A 1 96 ? -8.946 2.108 8.366 1.00 81.25 96 GLN A N 1
ATOM 753 C CA . GLN A 1 96 ? -8.116 0.902 8.402 1.00 81.25 96 GLN A CA 1
ATOM 754 C C . GLN A 1 96 ? -8.625 -0.171 7.431 1.00 81.25 96 GLN A C 1
ATOM 756 O O . GLN A 1 96 ? -7.850 -0.787 6.694 1.00 81.25 96 GLN A O 1
ATOM 761 N N . THR A 1 97 ? -9.949 -0.328 7.316 1.00 81.12 97 THR A N 1
ATOM 762 C CA . THR A 1 97 ? -10.552 -1.222 6.314 1.00 81.12 97 THR A CA 1
ATOM 763 C C . THR A 1 97 ? -10.160 -0.817 4.892 1.00 81.12 97 THR A C 1
ATOM 765 O O . THR A 1 97 ? -9.875 -1.675 4.056 1.00 81.12 97 THR A O 1
ATOM 768 N N . LYS A 1 98 ? -10.115 0.487 4.590 1.00 84.50 98 LYS A N 1
ATOM 769 C CA . LYS A 1 98 ? -9.733 0.985 3.261 1.00 84.50 98 LYS A CA 1
ATOM 770 C C . LYS A 1 98 ? -8.291 0.613 2.913 1.00 84.50 98 LYS A C 1
ATOM 772 O O . LYS A 1 98 ? -8.036 0.237 1.769 1.00 84.50 98 LYS A O 1
ATOM 777 N N . LYS A 1 99 ? -7.365 0.701 3.870 1.00 83.38 99 LYS A N 1
ATOM 778 C CA . LYS A 1 99 ? -5.955 0.327 3.678 1.00 83.38 99 LYS A CA 1
ATOM 779 C C . LYS A 1 99 ? -5.810 -1.179 3.411 1.00 83.38 99 LYS A C 1
ATOM 781 O O . LYS A 1 99 ? -5.212 -1.557 2.404 1.00 83.38 99 LYS A O 1
ATOM 786 N N . LEU A 1 100 ? -6.489 -2.032 4.185 1.00 81.25 100 LEU A N 1
ATOM 787 C CA . LEU A 1 100 ? -6.542 -3.481 3.926 1.00 81.25 100 LEU A CA 1
ATOM 788 C C . LEU A 1 100 ? -7.158 -3.823 2.559 1.00 81.25 100 LEU A C 1
ATOM 790 O O . LEU A 1 100 ? -6.647 -4.680 1.840 1.00 81.25 100 LEU A O 1
ATOM 794 N N . LYS A 1 101 ? -8.224 -3.129 2.144 1.00 81.81 101 LYS A N 1
ATOM 795 C CA . LYS A 1 101 ? -8.855 -3.367 0.834 1.00 81.81 101 LYS A CA 1
ATOM 796 C C . LYS A 1 101 ? -7.995 -2.921 -0.348 1.00 81.81 101 LYS A C 1
ATOM 798 O O . LYS A 1 101 ? -8.055 -3.542 -1.406 1.00 81.81 101 LYS A O 1
ATOM 803 N N . LYS A 1 102 ? -7.157 -1.891 -0.187 1.00 82.69 102 LYS A N 1
ATOM 804 C CA . LYS A 1 102 ? -6.142 -1.545 -1.198 1.00 82.69 102 LYS A CA 1
ATOM 805 C C . LYS A 1 102 ? -5.110 -2.660 -1.355 1.00 82.69 102 LYS A C 1
ATOM 807 O O . LYS A 1 102 ? -4.747 -2.984 -2.484 1.00 82.69 102 LYS A O 1
ATOM 812 N N . LEU A 1 103 ? -4.671 -3.255 -0.244 1.00 82.44 103 LEU A N 1
ATOM 813 C CA . LEU A 1 103 ? -3.754 -4.390 -0.272 1.00 82.44 103 LEU A CA 1
ATOM 814 C C . LEU A 1 103 ? -4.371 -5.583 -1.013 1.00 82.44 103 LEU A C 1
ATOM 816 O O . LEU A 1 103 ? -3.726 -6.160 -1.886 1.00 82.44 103 LEU A O 1
ATOM 820 N N . GLU A 1 104 ? -5.631 -5.911 -0.725 1.00 81.56 104 GLU A N 1
ATOM 821 C CA . GLU A 1 104 ? -6.368 -6.981 -1.410 1.00 81.56 104 GLU A CA 1
ATOM 822 C C . GLU A 1 104 ? -6.411 -6.786 -2.937 1.00 81.56 104 GLU A C 1
ATOM 824 O O . GLU A 1 104 ? -6.262 -7.755 -3.675 1.00 81.56 104 GLU A O 1
ATOM 829 N N . LEU A 1 105 ? -6.551 -5.546 -3.421 1.00 79.00 105 LEU A N 1
ATOM 830 C CA . LEU A 1 105 ? -6.678 -5.238 -4.852 1.00 79.00 105 LEU A CA 1
ATOM 831 C C . LEU A 1 105 ? -5.353 -5.325 -5.630 1.00 79.00 105 LEU A C 1
ATOM 833 O O . LEU A 1 105 ? -5.351 -5.608 -6.826 1.00 79.00 105 LEU A O 1
ATOM 837 N N . ILE A 1 106 ? -4.235 -5.000 -4.981 1.00 78.50 106 ILE A N 1
ATOM 838 C CA . ILE A 1 106 ? -2.938 -4.784 -5.652 1.00 78.50 106 ILE A CA 1
ATOM 839 C C . ILE A 1 106 ? -1.995 -5.984 -5.476 1.00 78.50 106 ILE A C 1
ATOM 841 O O . ILE A 1 106 ? -1.011 -6.133 -6.215 1.00 78.50 106 ILE A O 1
ATOM 845 N N . SER A 1 107 ? -2.297 -6.836 -4.500 1.00 78.50 107 SER A N 1
ATOM 846 C CA . SER A 1 107 ? -1.550 -8.049 -4.203 1.00 78.50 107 SER A CA 1
ATOM 847 C C . SER A 1 107 ? -1.867 -9.193 -5.169 1.00 78.50 107 SER A C 1
ATOM 849 O O . SER A 1 107 ? -2.839 -9.169 -5.924 1.00 78.50 107 SER A O 1
ATOM 851 N N . ASP A 1 108 ? -0.992 -10.196 -5.175 1.00 76.00 108 ASP A N 1
ATOM 852 C CA . ASP A 1 108 ? -1.207 -11.407 -5.959 1.00 76.00 108 ASP A CA 1
ATOM 853 C C . ASP A 1 108 ? -2.330 -12.253 -5.322 1.00 76.00 108 ASP A C 1
ATOM 855 O O . ASP A 1 108 ? -2.636 -12.109 -4.135 1.00 76.00 108 ASP A O 1
ATOM 859 N N . MET A 1 109 ? -2.953 -13.136 -6.109 1.00 76.50 109 MET A N 1
ATOM 860 C CA . MET A 1 109 ? -4.198 -13.831 -5.740 1.00 76.50 109 MET A CA 1
ATOM 861 C C . MET A 1 109 ? -4.144 -14.509 -4.358 1.00 76.50 109 MET A C 1
ATOM 863 O O . MET A 1 109 ? -5.077 -14.365 -3.572 1.00 76.50 109 MET A O 1
ATOM 867 N N . ASP A 1 110 ? -3.035 -15.170 -4.021 1.00 78.94 110 ASP A N 1
ATOM 868 C CA . ASP A 1 110 ? -2.870 -15.855 -2.731 1.00 78.94 110 ASP A CA 1
ATOM 869 C C . ASP A 1 110 ? -2.891 -14.899 -1.529 1.00 78.94 110 ASP A C 1
ATOM 871 O O . ASP A 1 110 ? -3.429 -15.225 -0.469 1.00 78.94 110 ASP A O 1
ATOM 875 N N . ILE A 1 111 ? -2.294 -13.714 -1.675 1.00 80.12 111 ILE A N 1
ATOM 876 C CA . ILE A 1 111 ? -2.267 -12.692 -0.623 1.00 80.12 111 ILE A CA 1
ATOM 877 C C . ILE A 1 111 ? -3.642 -12.045 -0.518 1.00 80.12 111 ILE A C 1
ATOM 879 O O . ILE A 1 111 ? -4.148 -11.870 0.587 1.00 80.12 111 ILE A O 1
ATOM 883 N N . SER A 1 112 ? -4.266 -11.759 -1.659 1.00 78.31 112 SER A N 1
ATOM 884 C CA . SER A 1 112 ? -5.613 -11.201 -1.735 1.00 78.31 112 SER A CA 1
ATOM 885 C C . SER A 1 112 ? -6.622 -12.056 -0.954 1.00 78.31 112 SER A C 1
ATOM 887 O O . SER A 1 112 ? -7.342 -11.540 -0.100 1.00 78.31 112 SER A O 1
ATOM 889 N N . ILE A 1 113 ? -6.582 -13.385 -1.129 1.00 84.25 113 ILE A N 1
ATOM 890 C CA . ILE A 1 113 ? -7.429 -14.332 -0.383 1.00 84.25 113 ILE A CA 1
ATOM 891 C C . ILE A 1 113 ? -7.169 -14.251 1.129 1.00 84.25 113 ILE A C 1
ATOM 893 O O . ILE A 1 113 ? -8.113 -14.165 1.913 1.00 84.25 113 ILE A O 1
ATOM 897 N N . LYS A 1 114 ? -5.900 -14.245 1.556 1.00 86.25 114 LYS A N 1
ATOM 898 C CA . LYS A 1 114 ? -5.542 -14.173 2.985 1.00 86.25 114 LYS A CA 1
ATOM 899 C C . LYS A 1 114 ? -5.967 -12.855 3.630 1.00 86.25 114 LYS A C 1
ATOM 901 O O . LYS A 1 114 ? -6.416 -12.846 4.771 1.00 86.25 114 LYS A O 1
ATOM 906 N N . VAL A 1 115 ? -5.837 -11.745 2.908 1.00 84.62 115 VAL A N 1
ATOM 907 C CA . VAL A 1 115 ? -6.257 -10.418 3.380 1.00 84.62 115 VAL A CA 1
ATOM 908 C C . VAL A 1 115 ? -7.778 -10.338 3.486 1.00 84.62 115 VAL A C 1
ATOM 910 O O . VAL A 1 115 ? -8.291 -9.789 4.462 1.00 84.62 115 VAL A O 1
ATOM 913 N N . ALA A 1 116 ? -8.505 -10.917 2.528 1.00 82.88 116 ALA A N 1
ATOM 914 C CA . ALA A 1 116 ? -9.958 -11.004 2.589 1.00 82.88 116 ALA A CA 1
ATOM 915 C C . ALA A 1 116 ? -10.423 -11.804 3.817 1.00 82.88 116 ALA A C 1
ATOM 917 O O . ALA A 1 116 ? -11.317 -11.350 4.535 1.00 82.88 116 ALA A O 1
ATOM 918 N N . ASP A 1 117 ? -9.777 -12.940 4.090 1.00 88.81 117 ASP A N 1
ATOM 919 C CA . ASP A 1 117 ? -10.069 -13.778 5.255 1.00 88.81 117 ASP A CA 1
ATOM 920 C C . ASP A 1 117 ? -9.760 -13.048 6.572 1.00 88.81 117 ASP A C 1
ATOM 922 O O . ASP A 1 117 ? -10.606 -12.969 7.464 1.00 88.81 117 ASP A O 1
ATOM 926 N N . LEU A 1 118 ? -8.597 -12.398 6.674 1.00 85.50 118 LEU A N 1
ATOM 927 C CA . LEU A 1 118 ? -8.234 -11.581 7.836 1.00 85.50 118 LEU A CA 1
ATOM 928 C C . LEU A 1 118 ? -9.235 -10.438 8.073 1.00 85.50 118 LEU A C 1
ATOM 930 O O . LEU A 1 118 ? -9.689 -10.217 9.195 1.00 85.50 118 LEU A O 1
ATOM 934 N N . SER A 1 119 ? -9.627 -9.728 7.011 1.00 83.69 119 SER A N 1
ATOM 935 C CA . SER A 1 119 ? -10.620 -8.651 7.085 1.00 83.69 119 SER A CA 1
ATOM 936 C C . SER A 1 119 ? -11.989 -9.161 7.551 1.00 83.69 119 SER A C 1
ATOM 938 O O . SER A 1 119 ? -12.675 -8.471 8.311 1.00 83.69 119 SER A O 1
ATOM 940 N N . ALA A 1 120 ? -12.389 -10.367 7.134 1.00 85.94 120 ALA A N 1
ATOM 941 C CA . ALA A 1 120 ? -13.620 -11.001 7.592 1.00 85.94 120 ALA A CA 1
ATOM 942 C C . ALA A 1 120 ? -13.560 -11.339 9.090 1.00 85.94 120 ALA A C 1
ATOM 944 O O . ALA A 1 120 ? -14.507 -11.031 9.818 1.00 85.94 120 ALA A O 1
ATOM 945 N N . HIS A 1 121 ? -12.435 -11.883 9.563 1.00 87.12 121 HIS A N 1
ATOM 946 C CA . HIS A 1 121 ? -12.217 -12.176 10.980 1.00 87.12 121 HIS A CA 1
ATOM 947 C C . HIS A 1 121 ? -12.243 -10.911 11.845 1.00 87.12 121 HIS A C 1
ATOM 949 O O . HIS A 1 121 ? -12.942 -10.890 12.857 1.00 87.12 121 HIS A O 1
ATOM 955 N N . PHE A 1 122 ? -11.571 -9.830 11.432 1.00 83.88 122 PHE A N 1
ATOM 956 C CA . PHE A 1 122 ? -11.633 -8.558 12.160 1.00 83.88 122 PHE A CA 1
ATOM 957 C C . PHE A 1 122 ? -13.057 -8.020 12.256 1.00 83.88 122 PHE A C 1
ATOM 959 O O . PHE A 1 122 ? -13.496 -7.616 13.331 1.00 83.88 122 PHE A O 1
ATOM 966 N N . ARG A 1 123 ? -13.815 -8.068 11.156 1.00 82.25 123 ARG A N 1
ATOM 967 C CA . ARG A 1 123 ? -15.208 -7.614 11.145 1.00 82.25 123 ARG A CA 1
ATOM 968 C C . ARG A 1 123 ? -16.089 -8.451 12.069 1.00 82.25 123 ARG A C 1
ATOM 970 O O . ARG A 1 123 ? -16.921 -7.896 12.783 1.00 82.25 123 ARG A O 1
ATOM 977 N N . TYR A 1 124 ? -15.904 -9.770 12.066 1.00 86.62 124 TYR A N 1
ATOM 978 C CA . TYR A 1 124 ? -16.596 -10.663 12.991 1.00 86.62 124 TYR A CA 1
ATOM 979 C C . TYR A 1 124 ? -16.291 -10.296 14.446 1.00 86.62 124 TYR A C 1
ATOM 981 O O . TYR A 1 124 ? -17.210 -10.155 15.250 1.00 86.62 124 TYR A O 1
ATOM 989 N N . LEU A 1 125 ? -15.015 -10.084 14.770 1.00 84.19 125 LEU A N 1
ATOM 990 C CA . LEU A 1 125 ? -14.566 -9.804 16.130 1.00 84.19 125 LEU A CA 1
ATOM 991 C C . LEU A 1 125 ? -15.069 -8.441 16.627 1.00 84.19 125 LEU A C 1
ATOM 993 O O . LEU A 1 125 ? -15.573 -8.343 17.742 1.00 84.19 125 LEU A O 1
ATOM 997 N N . ILE A 1 126 ? -15.033 -7.413 15.776 1.00 81.12 126 ILE A N 1
ATOM 998 C CA . ILE A 1 126 ? -15.609 -6.096 16.078 1.00 81.12 126 ILE A CA 1
ATOM 999 C C . ILE A 1 126 ? -17.110 -6.204 16.339 1.00 81.12 126 ILE A C 1
ATOM 1001 O O . ILE A 1 126 ? -17.580 -5.722 17.367 1.00 81.12 126 ILE A O 1
ATOM 1005 N N . ASN A 1 127 ? -17.861 -6.867 15.455 1.00 81.38 127 ASN A N 1
ATOM 1006 C CA . ASN A 1 127 ? -19.301 -7.047 15.641 1.00 81.38 127 ASN A CA 1
ATOM 1007 C C . ASN A 1 127 ? -19.610 -7.806 16.934 1.00 81.38 127 ASN A C 1
ATOM 1009 O O . ASN A 1 127 ? -20.509 -7.414 17.670 1.00 81.38 127 ASN A O 1
ATOM 1013 N N . TYR A 1 128 ? -18.834 -8.846 17.241 1.00 85.06 128 TYR A N 1
ATOM 1014 C CA . TYR A 1 128 ? -18.966 -9.589 18.487 1.00 85.06 128 TYR A CA 1
ATOM 1015 C C . TYR A 1 128 ? -18.769 -8.688 19.715 1.00 85.06 128 TYR A C 1
ATOM 1017 O O . TYR A 1 128 ? -19.598 -8.711 20.624 1.00 85.06 128 TYR A O 1
ATOM 1025 N N . ILE A 1 129 ? -17.718 -7.857 19.735 1.00 80.38 129 ILE A N 1
ATOM 1026 C CA . ILE A 1 129 ? -17.473 -6.931 20.851 1.00 80.38 129 ILE A CA 1
ATOM 1027 C C . ILE A 1 129 ? -18.593 -5.888 20.954 1.00 80.38 129 ILE A C 1
ATOM 1029 O O . ILE A 1 129 ? -19.073 -5.629 22.056 1.00 80.38 129 ILE A O 1
ATOM 1033 N N . LEU A 1 130 ? -19.035 -5.307 19.835 1.00 76.94 130 LEU A N 1
ATOM 1034 C CA . LEU A 1 130 ? -20.106 -4.307 19.824 1.00 76.94 130 LEU A CA 1
ATOM 1035 C C . LEU A 1 130 ? -21.420 -4.878 20.367 1.00 76.94 130 LEU A C 1
ATOM 1037 O O . LEU A 1 130 ? -22.036 -4.265 21.237 1.00 76.94 130 LEU A O 1
ATOM 1041 N N . THR A 1 131 ? -21.816 -6.073 19.924 1.00 82.38 131 THR A N 1
ATOM 1042 C CA . THR A 1 131 ? -23.011 -6.755 20.441 1.00 82.38 131 THR A CA 1
ATOM 1043 C C . THR A 1 131 ? -22.865 -7.104 21.923 1.00 82.38 131 THR A C 1
ATOM 1045 O O . THR A 1 131 ? -23.807 -6.931 22.690 1.00 82.38 131 THR A O 1
ATOM 1048 N N . ALA A 1 132 ? -21.683 -7.545 22.364 1.00 81.44 132 ALA A N 1
ATOM 1049 C CA . ALA A 1 132 ? -21.438 -7.825 23.779 1.00 81.44 132 ALA A CA 1
ATOM 1050 C C . ALA A 1 132 ? -21.491 -6.559 24.659 1.00 81.44 132 ALA A C 1
ATOM 1052 O O . ALA A 1 132 ? -21.858 -6.641 25.831 1.00 81.44 132 ALA A O 1
ATOM 1053 N N . LYS A 1 133 ? -21.137 -5.392 24.106 1.00 75.88 133 LYS A N 1
ATOM 1054 C CA . LYS A 1 133 ? -21.126 -4.103 24.810 1.00 75.88 133 LYS A CA 1
ATOM 1055 C C . LYS A 1 133 ? -22.438 -3.331 24.785 1.00 75.88 133 LYS A C 1
ATOM 1057 O O . LYS A 1 133 ? -22.629 -2.480 25.649 1.00 75.88 133 LYS A O 1
ATOM 1062 N N . GLU A 1 134 ? -23.338 -3.614 23.850 1.00 78.12 134 GLU A N 1
ATOM 1063 C CA . GLU A 1 134 ? -24.661 -2.985 23.763 1.00 78.12 134 GLU A CA 1
ATOM 1064 C C . GLU A 1 134 ? -25.384 -2.827 25.124 1.00 78.12 134 GLU A C 1
ATOM 1066 O O . GLU A 1 134 ? -25.830 -1.715 25.425 1.00 78.12 134 GLU A O 1
ATOM 1071 N N . PRO A 1 135 ? -25.464 -3.853 26.002 1.00 81.62 135 PRO A N 1
ATOM 1072 C CA . PRO A 1 135 ? -26.110 -3.688 27.306 1.00 81.62 135 PRO A CA 1
ATOM 1073 C C . PRO A 1 135 ? -25.380 -2.705 28.232 1.00 81.62 135 PRO A C 1
ATOM 1075 O O . PRO A 1 135 ? -26.036 -2.011 29.004 1.00 81.62 135 PRO A O 1
ATOM 1078 N N . ILE A 1 136 ? -24.048 -2.618 28.153 1.00 80.25 136 ILE A N 1
ATOM 1079 C CA . ILE A 1 136 ? -23.241 -1.701 28.973 1.00 80.25 136 ILE A CA 1
ATOM 1080 C C . ILE A 1 136 ? -23.523 -0.258 28.555 1.00 80.25 136 ILE A C 1
ATOM 1082 O O . ILE A 1 136 ? -23.859 0.563 29.404 1.00 80.25 136 ILE A O 1
ATOM 1086 N N . PHE A 1 137 ? -23.487 0.027 27.250 1.00 75.12 137 PHE A N 1
ATOM 1087 C CA . PHE A 1 137 ? -23.782 1.364 26.729 1.00 75.12 137 PHE A CA 1
ATOM 1088 C C . PHE A 1 137 ? -25.203 1.824 27.060 1.00 75.12 137 PHE A C 1
ATOM 1090 O O . PHE A 1 137 ? -25.438 3.003 27.320 1.00 75.12 137 PHE A O 1
ATOM 1097 N N . LYS A 1 138 ? -26.164 0.894 27.081 1.00 81.44 138 LYS A N 1
ATOM 1098 C CA . LYS A 1 138 ? -27.534 1.208 27.486 1.00 81.44 138 LYS A CA 1
ATOM 1099 C C . LYS A 1 138 ? -27.603 1.664 28.948 1.00 81.44 138 LYS A C 1
ATOM 1101 O O . LYS A 1 138 ? -28.264 2.659 29.229 1.00 81.44 138 LYS A O 1
ATOM 1106 N N . ILE A 1 139 ? -26.903 0.970 29.846 1.00 84.88 139 ILE A N 1
ATOM 1107 C CA . ILE A 1 139 ? -26.847 1.312 31.275 1.00 84.88 139 ILE A CA 1
ATOM 1108 C C . ILE A 1 139 ? -26.110 2.639 31.498 1.00 84.88 139 ILE A C 1
ATOM 1110 O O . ILE A 1 139 ? -26.586 3.463 32.273 1.00 84.88 139 ILE A O 1
ATOM 1114 N N . GLU A 1 140 ? -24.983 2.872 30.818 1.00 81.69 140 GLU A N 1
ATOM 1115 C CA . GLU A 1 140 ? -24.248 4.145 30.905 1.00 81.69 140 GLU A CA 1
ATOM 1116 C C . GLU A 1 140 ? -25.128 5.330 30.498 1.00 81.69 140 GLU A C 1
ATOM 1118 O O . GLU A 1 140 ? -25.210 6.315 31.227 1.00 81.69 140 GLU A O 1
ATOM 1123 N N . ARG A 1 141 ? -25.878 5.203 29.397 1.00 82.06 141 ARG A N 1
ATOM 1124 C CA . ARG A 1 141 ? -26.793 6.261 28.957 1.00 82.06 141 ARG A CA 1
ATOM 1125 C C . ARG A 1 141 ? -27.918 6.520 29.963 1.00 82.06 141 ARG A C 1
ATOM 1127 O O . ARG A 1 141 ? -28.249 7.671 30.227 1.00 82.06 141 ARG A O 1
ATOM 1134 N N . GLU A 1 142 ? -28.502 5.466 30.535 1.00 89.12 142 GLU A N 1
ATOM 1135 C CA . GLU A 1 142 ? -29.520 5.598 31.590 1.00 89.12 142 GLU A CA 1
ATOM 1136 C C . GLU A 1 142 ? -28.958 6.304 32.840 1.00 89.12 142 GLU A C 1
ATOM 1138 O O . GLU A 1 142 ? -29.654 7.108 33.465 1.00 89.12 142 GLU A O 1
ATOM 1143 N N . LEU A 1 143 ? -27.693 6.039 33.187 1.00 88.12 143 LEU A N 1
ATOM 1144 C CA . LEU A 1 143 ? -26.996 6.687 34.297 1.00 88.12 143 LEU A CA 1
ATOM 1145 C C . LEU A 1 143 ? -26.741 8.178 34.024 1.00 88.12 143 LEU A C 1
ATOM 1147 O O . LEU A 1 143 ? -26.991 9.003 34.904 1.00 88.12 143 LEU A O 1
ATOM 1151 N N . ASP A 1 144 ? -26.295 8.534 32.819 1.00 86.88 144 ASP A N 1
ATOM 1152 C CA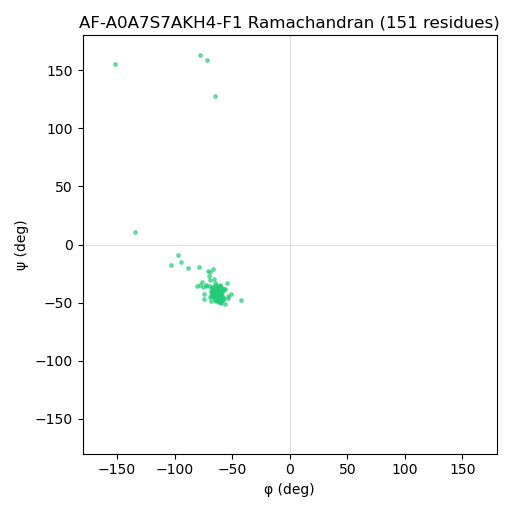 . ASP A 1 144 ? -26.047 9.926 32.426 1.00 86.88 144 ASP A CA 1
ATOM 1153 C C . ASP A 1 144 ? -27.337 10.759 32.430 1.00 86.88 144 ASP A C 1
ATOM 1155 O O . ASP A 1 144 ? -27.372 11.849 33.008 1.00 86.88 144 ASP A O 1
ATOM 1159 N N . GLU A 1 145 ? -28.433 10.219 31.886 1.00 89.75 145 GLU A N 1
ATOM 1160 C CA . GLU A 1 145 ? -29.752 10.868 31.915 1.00 89.75 145 GLU A CA 1
ATOM 1161 C C . GLU A 1 145 ? -30.253 11.105 33.354 1.00 89.75 145 GLU A C 1
ATOM 1163 O O . GLU A 1 145 ? -30.909 12.112 33.646 1.00 89.75 145 GLU A O 1
ATOM 1168 N N . LEU A 1 146 ? -29.963 10.181 34.276 1.00 91.19 146 LEU A N 1
ATOM 1169 C CA . LEU A 1 146 ? -30.276 10.326 35.701 1.00 91.19 146 LEU A CA 1
ATOM 1170 C C . LEU A 1 146 ? -29.416 11.402 36.370 1.00 91.19 146 LEU A C 1
ATOM 1172 O O . LEU A 1 146 ? -29.941 12.229 37.119 1.00 91.19 146 LEU A O 1
ATOM 1176 N N . MET A 1 147 ? -28.112 11.410 36.095 1.00 90.06 147 MET A N 1
ATOM 1177 C CA . MET A 1 147 ? -27.176 12.400 36.628 1.00 90.06 147 MET A CA 1
ATOM 1178 C C . MET A 1 147 ? -27.528 13.817 36.173 1.00 90.06 147 MET A C 1
ATOM 1180 O O . MET A 1 147 ? -27.466 14.751 36.973 1.00 90.06 147 MET A O 1
ATOM 1184 N N . GLU A 1 148 ? -27.948 13.986 34.919 1.00 90.94 148 GLU A N 1
ATOM 1185 C CA . GLU A 1 148 ? -28.384 15.276 34.386 1.00 90.94 148 GLU A CA 1
ATOM 1186 C C . GLU A 1 148 ? -29.666 15.769 35.071 1.00 90.94 148 GLU A C 1
ATOM 1188 O O . GLU A 1 148 ? -29.728 16.922 35.497 1.00 90.94 148 GLU A O 1
ATOM 1193 N N . LYS A 1 149 ? -30.650 14.885 35.299 1.00 87.81 149 LYS A N 1
ATOM 1194 C CA . LYS A 1 149 ? -31.866 15.223 36.063 1.00 87.81 149 LYS A CA 1
ATOM 1195 C C . LYS A 1 149 ? -31.557 15.665 37.492 1.00 87.81 149 LYS A C 1
ATOM 1197 O O . LYS A 1 149 ? -32.138 16.641 37.954 1.00 87.81 149 LYS A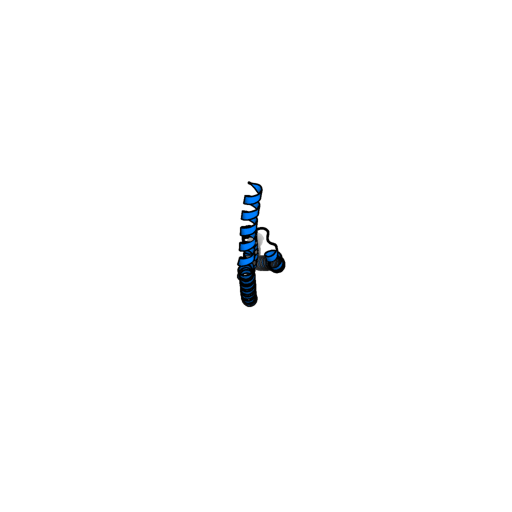 O 1
ATOM 1202 N N . ILE A 1 150 ? -30.640 14.979 38.178 1.00 88.81 150 ILE A N 1
ATOM 1203 C CA . ILE A 1 150 ? -30.216 15.350 39.538 1.00 88.81 150 ILE A CA 1
ATOM 1204 C C . ILE A 1 150 ? -29.530 16.720 39.546 1.00 88.81 150 ILE A C 1
ATOM 1206 O O . ILE A 1 150 ? -29.702 17.473 40.494 1.00 88.81 150 ILE A O 1
ATOM 1210 N N . ARG A 1 151 ? -28.773 17.066 38.499 1.00 82.00 151 ARG A N 1
ATOM 1211 C CA . ARG A 1 151 ? -28.057 18.348 38.397 1.00 82.00 151 ARG A CA 1
ATOM 1212 C C . ARG A 1 151 ? -28.971 19.557 38.173 1.00 82.00 151 ARG A C 1
ATOM 1214 O O . ARG A 1 151 ? -28.539 20.681 38.412 1.00 82.00 151 ARG A O 1
ATOM 1221 N N . VAL A 1 152 ? -30.173 19.328 37.646 1.00 79.56 152 VAL A N 1
ATOM 1222 C CA . VAL A 1 152 ? -31.169 20.364 37.319 1.00 79.56 152 VAL A CA 1
ATOM 1223 C C . VAL A 1 152 ? -32.177 20.576 38.466 1.00 79.56 152 VAL A C 1
ATOM 1225 O O . VAL A 1 152 ? -32.867 21.597 38.478 1.00 79.56 152 VAL A O 1
ATOM 1228 N N . CYS A 1 153 ? -32.246 19.656 39.436 1.00 57.53 153 CYS A N 1
ATOM 1229 C CA . CYS A 1 153 ? -32.987 19.814 40.695 1.00 57.53 153 CYS A CA 1
ATOM 1230 C C . CYS A 1 153 ? -32.158 20.534 41.767 1.00 57.53 153 CYS A C 1
ATOM 1232 O O . CYS A 1 153 ? -32.783 21.297 42.539 1.00 57.53 153 CYS A O 1
#

Sequence (153 aa):
MNGISTFLQLNSALITGLLGLFGALAGVIITNYYNSKNSDKKINFDLMDKDRERKFNLRKEIYLEAVDSIVDFEAMLGAVATAPSLDEFNDFHREQTKKLKKLELISDMDISIKVADLSAHFRYLINYILTAKEPIFKIERELDELMEKIRVC

pLDDT: mean 79.76, std 8.17, range [50.56, 91.62]

Secondary structure (DSSP, 8-state):
-HHHHHHHHHHHHHHHHHHHHHHHHHHHHHHHHHHHHHHHHHHHHHHHHHHHHHHHHHHHHHHHHHHHHHHHHHHHHHHHTT-S-HHHHHHHHHHHHHHHHHHHHHS-HHHHHHHHHHHHHHHHHHHHHHHHHHHHHHHHHHHHHHHHHHHH-

Mean predicted aligned error: 14.28 Å